Protein AF-S4PDQ7-F1 (afdb_monomer_lite)

Sequence (80 aa):
VLRIGKPLPKSWQRRLFSSSSAPPPIQGVPYTKLSVGVPKEIWQDERRVAVVPAVVSKLVKKGFSVNIEENAGVLANFPN

Structure (mmCIF, N/CA/C/O backbone):
data_AF-S4PDQ7-F1
#
_entry.id   AF-S4PDQ7-F1
#
loop_
_atom_site.group_PDB
_atom_site.id
_atom_site.type_symbol
_atom_site.label_atom_id
_atom_site.label_alt_id
_atom_site.label_comp_id
_atom_site.label_asym_id
_atom_site.label_entity_id
_atom_site.label_seq_id
_atom_site.pdbx_PDB_ins_code
_atom_site.Cartn_x
_atom_site.Cartn_y
_atom_site.Cartn_z
_atom_site.occupancy
_atom_site.B_iso_or_equiv
_atom_site.auth_seq_id
_atom_site.auth_comp_id
_atom_site.auth_asym_id
_atom_site.auth_atom_id
_atom_site.pdbx_PDB_model_num
ATOM 1 N N . VAL A 1 1 ? 16.622 13.678 76.283 1.00 45.16 1 VAL A N 1
ATOM 2 C CA . VAL A 1 1 ? 15.332 13.471 75.577 1.00 45.16 1 VAL A CA 1
ATOM 3 C C . VAL A 1 1 ? 15.123 14.618 74.590 1.00 45.16 1 VAL A C 1
ATOM 5 O O . VAL A 1 1 ? 14.641 15.673 74.977 1.00 45.16 1 VAL A O 1
ATOM 8 N N . LEU A 1 2 ? 15.574 14.453 73.341 1.00 40.88 2 LEU A N 1
ATOM 9 C CA . LEU A 1 2 ? 15.406 15.428 72.252 1.00 40.88 2 LEU A CA 1
ATOM 10 C C . LEU A 1 2 ? 14.098 15.117 71.513 1.00 40.88 2 LEU A C 1
ATOM 12 O O . LEU A 1 2 ? 13.949 14.039 70.943 1.00 40.88 2 LEU A O 1
ATOM 16 N N . ARG A 1 3 ? 13.125 16.034 71.570 1.00 48.81 3 ARG A N 1
ATOM 17 C CA . ARG A 1 3 ? 11.822 15.877 70.909 1.00 48.81 3 ARG A CA 1
ATOM 18 C C . ARG A 1 3 ? 11.920 16.297 69.444 1.00 48.81 3 ARG A C 1
ATOM 20 O O . ARG A 1 3 ? 11.989 17.481 69.128 1.00 48.81 3 ARG A O 1
ATOM 27 N N . ILE A 1 4 ? 11.916 15.291 68.580 1.00 57.06 4 ILE A N 1
ATOM 28 C CA . ILE A 1 4 ? 11.760 15.375 67.129 1.00 57.06 4 ILE A CA 1
ATOM 29 C C . ILE A 1 4 ? 10.314 15.790 66.804 1.00 57.06 4 ILE A C 1
ATOM 31 O O . ILE A 1 4 ? 9.375 15.246 67.378 1.00 57.06 4 ILE A O 1
ATOM 35 N N . GLY A 1 5 ? 10.144 16.719 65.857 1.00 60.94 5 GLY A N 1
ATOM 36 C CA . GLY A 1 5 ? 8.911 16.866 65.073 1.00 60.94 5 GLY A CA 1
ATOM 37 C C . GLY A 1 5 ? 7.860 17.847 65.602 1.00 60.94 5 GLY A C 1
ATOM 38 O O . GLY A 1 5 ? 6.864 17.443 66.193 1.00 60.94 5 GLY A O 1
ATOM 39 N N . LYS A 1 6 ? 7.999 19.139 65.277 1.00 63.19 6 LYS A N 1
ATOM 40 C CA . LYS A 1 6 ? 6.824 20.014 65.118 1.00 63.19 6 LYS A CA 1
ATOM 41 C C . LYS A 1 6 ? 6.539 20.142 63.615 1.00 63.19 6 LYS A C 1
ATOM 43 O O . LYS A 1 6 ? 7.437 20.590 62.902 1.00 63.19 6 LYS A O 1
ATOM 48 N N . PRO A 1 7 ? 5.359 19.735 63.109 1.00 65.25 7 PRO A N 1
ATOM 49 C CA . PRO A 1 7 ? 5.029 19.899 61.697 1.00 65.25 7 PRO A CA 1
ATOM 50 C C . PRO A 1 7 ? 4.918 21.390 61.353 1.00 65.25 7 PRO A C 1
ATOM 52 O O . PRO A 1 7 ? 4.451 22.193 62.164 1.00 65.25 7 PRO A O 1
ATOM 55 N N . LEU A 1 8 ? 5.385 21.755 60.157 1.00 63.94 8 LEU A N 1
ATOM 56 C CA . LEU A 1 8 ? 5.376 23.130 59.657 1.00 63.94 8 LEU A CA 1
ATOM 57 C C . LEU A 1 8 ? 3.941 23.700 59.622 1.00 63.94 8 LEU A C 1
ATOM 59 O O . LEU A 1 8 ? 2.983 22.958 59.398 1.00 63.94 8 LEU A O 1
ATOM 63 N N . PRO A 1 9 ? 3.760 25.016 59.839 1.00 67.00 9 PRO A N 1
ATOM 64 C CA . PRO A 1 9 ? 2.438 25.635 59.883 1.00 67.00 9 PRO A CA 1
ATOM 65 C C . PRO A 1 9 ? 1.690 25.489 58.549 1.00 67.00 9 PRO A C 1
ATOM 67 O O . PRO A 1 9 ? 2.264 25.641 57.472 1.00 67.00 9 PRO A O 1
ATOM 70 N N . LYS A 1 10 ? 0.368 25.264 58.608 1.00 59.66 10 LYS A N 1
ATOM 71 C CA . LYS A 1 10 ? -0.503 25.037 57.433 1.00 59.66 10 LYS A CA 1
ATOM 72 C C . LYS A 1 10 ? -0.434 26.147 56.370 1.00 59.66 10 LYS A C 1
ATOM 74 O O . LYS A 1 10 ? -0.689 25.886 55.197 1.00 59.66 10 LYS A O 1
ATOM 79 N N . SER A 1 11 ? -0.071 27.374 56.750 1.00 60.16 11 SER A N 1
ATOM 80 C CA . SER A 1 11 ? 0.150 28.499 55.828 1.00 60.16 11 SER A CA 1
ATOM 81 C C . SER A 1 11 ? 1.381 28.318 54.929 1.00 60.16 11 SER A C 1
ATOM 83 O O . SER A 1 11 ? 1.405 28.864 53.829 1.00 60.16 11 SER A O 1
ATOM 85 N N . TRP A 1 12 ? 2.358 27.514 55.357 1.00 60.78 12 TRP A N 1
ATOM 86 C CA . TRP A 1 12 ? 3.589 27.182 54.628 1.00 60.78 12 TRP A CA 1
ATOM 87 C C . TRP A 1 12 ? 3.474 25.891 53.808 1.00 60.78 12 TRP A C 1
ATOM 89 O O . TRP A 1 12 ? 4.342 25.589 53.000 1.00 60.78 12 TRP A O 1
ATOM 99 N N . GLN A 1 13 ? 2.377 25.145 53.957 1.00 59.53 13 GLN A N 1
ATOM 100 C CA . GLN A 1 13 ? 2.121 23.921 53.190 1.00 59.53 13 GLN A CA 1
ATOM 101 C C . GLN A 1 13 ? 1.551 24.192 51.786 1.00 59.53 13 GLN A C 1
ATOM 103 O O . GLN A 1 13 ? 1.423 23.273 50.985 1.00 59.53 13 GLN A O 1
ATOM 108 N N . ARG A 1 14 ? 1.169 25.438 51.467 1.00 57.09 14 ARG A N 1
ATOM 109 C CA . ARG A 1 14 ? 0.313 25.742 50.304 1.00 57.09 14 ARG A CA 1
ATOM 110 C C . ARG A 1 14 ? 1.039 26.030 48.987 1.00 57.09 14 ARG A C 1
ATOM 112 O O . ARG A 1 14 ? 0.398 26.480 48.043 1.00 57.09 14 ARG A O 1
ATOM 119 N N . ARG A 1 15 ? 2.353 25.812 48.902 1.00 59.41 15 ARG A N 1
ATOM 120 C CA . ARG A 1 15 ? 3.134 26.226 47.723 1.00 59.41 15 ARG A CA 1
ATOM 121 C C . ARG A 1 15 ? 4.229 25.244 47.300 1.00 59.41 15 ARG A C 1
ATOM 123 O O . ARG A 1 15 ? 5.297 25.682 46.902 1.00 59.41 15 ARG A O 1
ATOM 130 N N . LEU A 1 16 ? 3.988 23.934 47.399 1.00 56.09 16 LEU A N 1
ATOM 131 C CA . LEU A 1 16 ? 5.021 22.952 47.038 1.00 56.09 16 LEU A CA 1
ATOM 132 C C . LEU A 1 16 ? 4.670 21.913 45.980 1.00 56.09 16 LEU A C 1
ATOM 134 O O . LEU A 1 16 ? 5.579 21.194 45.599 1.00 56.09 16 LEU A O 1
ATOM 138 N N . PHE A 1 17 ? 3.459 21.847 45.419 1.00 60.59 17 PHE A N 1
ATOM 139 C CA . PHE A 1 17 ? 3.203 20.876 44.347 1.00 60.59 17 PHE A CA 1
ATOM 140 C C . PHE A 1 17 ? 2.193 21.402 43.330 1.00 60.59 17 PHE A C 1
ATOM 142 O O . PHE A 1 17 ? 0.986 21.307 43.521 1.00 60.59 17 PHE A O 1
ATOM 149 N N . SER A 1 18 ? 2.698 21.952 42.228 1.00 61.44 18 SER A N 1
ATOM 150 C CA . SER A 1 18 ? 1.967 21.958 40.961 1.00 61.44 18 SER A CA 1
ATOM 151 C C . SER A 1 18 ? 2.968 21.772 39.828 1.00 61.44 18 SER A C 1
ATOM 153 O O . SER A 1 18 ? 3.376 22.714 39.157 1.00 61.44 18 SER A O 1
ATOM 155 N N . SER A 1 19 ? 3.422 20.532 39.667 1.00 66.69 19 SER A N 1
ATOM 156 C CA . SER A 1 19 ? 4.115 20.076 38.466 1.00 66.69 19 SER A CA 1
ATOM 157 C C . SER A 1 19 ? 3.236 19.032 37.784 1.00 66.69 19 SER A C 1
ATOM 159 O O . SER A 1 19 ? 3.477 17.833 37.887 1.00 66.69 19 SER A O 1
ATOM 161 N N . SER A 1 20 ? 2.178 19.476 37.111 1.00 65.75 20 SER A N 1
ATOM 162 C CA . SER A 1 20 ? 1.520 18.636 36.109 1.00 65.75 20 SER A CA 1
ATOM 163 C C . SER A 1 20 ? 1.782 19.236 34.736 1.00 65.75 20 SER A C 1
ATOM 165 O O . SER A 1 20 ? 0.896 19.801 34.106 1.00 65.75 20 SER A O 1
ATOM 167 N N . SER A 1 21 ? 3.034 19.141 34.286 1.00 67.50 21 SER A N 1
ATOM 168 C CA . SER A 1 21 ? 3.455 19.477 32.922 1.00 67.50 21 SER A CA 1
ATOM 169 C C . SER A 1 21 ? 3.218 18.295 31.975 1.00 67.50 21 SER A C 1
ATOM 171 O O . SER A 1 21 ? 4.111 17.910 31.220 1.00 67.50 21 SER A O 1
ATOM 173 N N . ALA A 1 22 ? 2.048 17.657 32.055 1.00 73.75 22 ALA A N 1
ATOM 174 C CA . ALA A 1 22 ? 1.675 16.661 31.062 1.00 73.75 22 ALA A CA 1
ATOM 175 C C . ALA A 1 22 ? 1.335 17.413 29.763 1.00 73.75 22 ALA A C 1
ATOM 177 O O . ALA A 1 22 ? 0.475 18.300 29.802 1.00 73.75 22 ALA A O 1
ATOM 178 N N . PRO A 1 23 ? 2.004 17.127 28.630 1.00 77.56 23 PRO A N 1
ATOM 179 C CA . PRO A 1 23 ? 1.600 17.708 27.360 1.00 77.56 23 PRO A CA 1
ATOM 180 C C . PRO A 1 23 ? 0.145 17.305 27.069 1.00 77.56 23 PRO A C 1
ATOM 182 O O . PRO A 1 23 ? -0.262 16.192 27.422 1.00 77.56 23 PRO A O 1
ATOM 185 N N . PRO A 1 24 ? -0.662 18.196 26.467 1.00 79.25 24 PRO A N 1
ATOM 186 C CA . PRO A 1 24 ? -2.040 17.874 26.128 1.00 79.25 24 PRO A CA 1
ATOM 187 C C . PRO A 1 24 ? -2.077 16.631 25.224 1.00 79.25 24 PRO A C 1
ATOM 189 O O . PRO A 1 24 ? -1.177 16.454 24.395 1.00 79.25 24 PRO A O 1
ATOM 192 N N . PRO A 1 25 ? -3.096 15.763 25.354 1.00 80.12 25 PRO A N 1
ATOM 193 C CA . PRO A 1 25 ? -3.227 14.607 24.480 1.00 80.12 25 PRO A CA 1
ATOM 194 C C . PRO A 1 25 ? -3.346 15.089 23.031 1.00 80.12 25 PRO A C 1
ATOM 196 O O . PRO A 1 25 ? -4.269 15.827 22.680 1.00 80.12 25 PRO A O 1
ATOM 199 N N . ILE A 1 26 ? -2.386 14.694 22.195 1.00 80.44 26 ILE A N 1
ATOM 200 C CA . ILE A 1 26 ? -2.371 15.028 20.771 1.00 80.44 26 ILE A CA 1
ATOM 201 C C . ILE A 1 26 ? -3.524 14.258 20.127 1.00 80.44 26 ILE A C 1
ATOM 203 O O . ILE A 1 26 ? -3.472 13.036 19.989 1.00 80.44 26 ILE A O 1
ATOM 207 N N . GLN A 1 27 ? -4.594 14.967 19.776 1.00 83.25 27 GLN A N 1
ATOM 208 C CA . GLN A 1 27 ? -5.738 14.377 19.089 1.00 83.25 27 GLN A CA 1
ATOM 209 C C . GLN A 1 27 ? -5.309 14.004 17.665 1.00 83.25 27 GLN A C 1
ATOM 211 O O . GLN A 1 27 ? -5.003 14.872 16.849 1.00 83.25 27 GL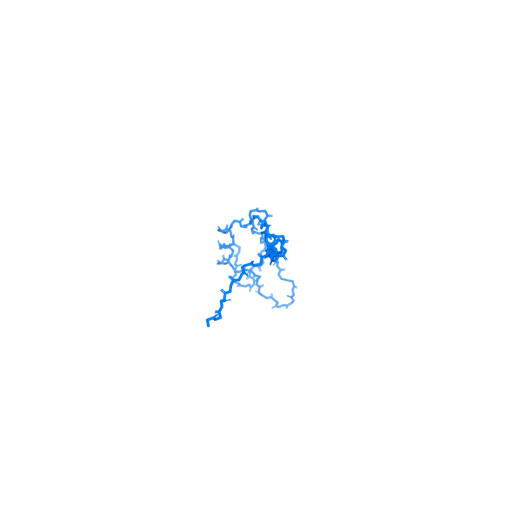N A O 1
ATOM 216 N N . GLY A 1 28 ? -5.230 12.702 17.385 1.00 86.50 28 GLY A N 1
ATOM 217 C CA . GLY A 1 28 ? -4.873 12.194 16.062 1.00 86.50 28 GLY A CA 1
ATOM 218 C C . GLY A 1 28 ? -5.995 12.402 15.042 1.00 86.50 28 GLY A C 1
ATOM 219 O O . GLY A 1 28 ? -7.177 12.332 15.374 1.00 86.50 28 GLY A O 1
ATOM 220 N N . VAL A 1 29 ? -5.624 12.619 13.779 1.00 8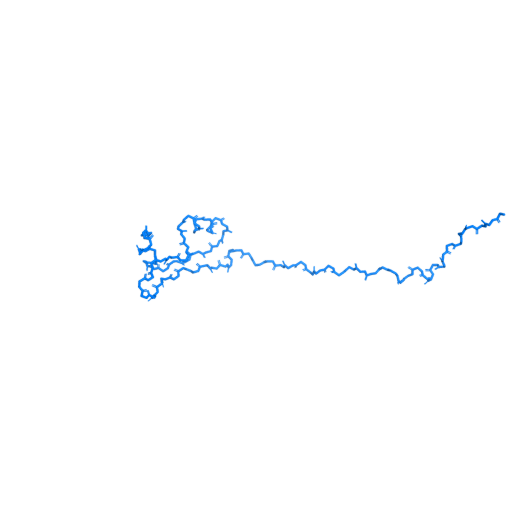8.44 29 VAL A N 1
ATOM 221 C CA . VAL A 1 29 ? -6.576 12.619 12.658 1.00 88.44 29 VAL A CA 1
ATOM 222 C C . VAL A 1 29 ? -6.942 11.165 12.326 1.00 88.44 29 VAL A C 1
ATOM 224 O O . VAL A 1 29 ? -6.035 10.337 12.201 1.00 88.44 29 VAL A O 1
ATOM 227 N N . PRO A 1 30 ? -8.234 10.818 12.169 1.00 91.12 30 PRO A N 1
ATOM 228 C CA . PRO A 1 30 ? -8.631 9.465 11.794 1.00 91.12 30 PRO A CA 1
ATOM 229 C C . PRO A 1 30 ? -8.117 9.108 10.393 1.00 91.12 30 PRO A C 1
ATOM 231 O O . PRO A 1 30 ? -8.166 9.928 9.474 1.00 91.12 30 PRO A O 1
ATOM 234 N N . TYR A 1 31 ? -7.669 7.863 10.212 1.00 90.81 31 TYR A N 1
ATOM 235 C CA . TYR A 1 31 ? -7.078 7.387 8.953 1.00 90.81 31 TYR A CA 1
ATOM 236 C C . TYR A 1 31 ? -8.025 7.464 7.753 1.00 90.81 31 TYR A C 1
ATOM 238 O O . TYR A 1 31 ? -7.569 7.671 6.635 1.00 90.81 31 TYR A O 1
ATOM 246 N N . THR A 1 32 ? -9.335 7.413 7.993 1.00 91.25 32 THR A N 1
ATOM 247 C CA . THR A 1 32 ? -10.377 7.572 6.968 1.00 91.25 32 THR A CA 1
ATOM 248 C C . THR A 1 32 ? -10.359 8.932 6.278 1.00 91.25 32 THR A C 1
ATOM 250 O O . THR A 1 32 ? -10.865 9.053 5.166 1.00 91.25 32 THR A O 1
ATOM 253 N N . LYS A 1 33 ? -9.776 9.961 6.907 1.00 92.44 33 LYS A N 1
ATOM 254 C CA . LYS A 1 33 ? -9.627 11.298 6.314 1.00 92.44 33 LYS A CA 1
ATOM 255 C C . LYS A 1 33 ? -8.303 11.471 5.558 1.00 92.44 33 LYS A C 1
ATOM 257 O O . LYS A 1 33 ? -8.065 12.531 4.988 1.00 92.44 33 LYS A O 1
ATOM 262 N N . LEU A 1 34 ? -7.434 10.460 5.570 1.00 94.06 34 LEU A N 1
ATOM 263 C CA . LEU A 1 34 ? -6.113 10.508 4.952 1.00 94.06 34 LEU A CA 1
ATOM 264 C C . LEU A 1 34 ? -6.081 9.650 3.683 1.00 94.06 34 LEU A C 1
ATOM 266 O O . LEU A 1 34 ? -6.499 8.490 3.676 1.00 94.06 34 LEU A O 1
ATOM 270 N N . SER A 1 35 ? -5.529 10.223 2.616 1.00 94.31 35 SER A N 1
ATOM 271 C CA . SER A 1 35 ? -5.285 9.541 1.348 1.00 94.31 35 SER A CA 1
ATOM 272 C C . SER A 1 35 ? -3.790 9.377 1.095 1.00 94.31 35 SER A C 1
ATOM 274 O O . SER A 1 35 ? -3.022 10.319 1.286 1.00 94.31 35 SER A O 1
ATOM 276 N N . VAL A 1 36 ? -3.388 8.203 0.622 1.00 94.56 36 VAL A N 1
ATOM 277 C CA . VAL A 1 36 ? -2.016 7.874 0.231 1.00 94.56 36 VAL A CA 1
ATOM 278 C C . VAL A 1 36 ? -1.971 7.728 -1.286 1.00 94.56 36 VAL A C 1
ATOM 280 O O . VAL A 1 36 ? -2.702 6.915 -1.844 1.00 94.56 36 VAL A O 1
ATOM 283 N N . GLY A 1 37 ? -1.128 8.519 -1.946 1.00 95.44 37 GLY A N 1
ATOM 284 C CA . GLY A 1 37 ? -0.882 8.435 -3.385 1.00 95.44 37 GLY A CA 1
ATOM 285 C C . GLY A 1 37 ? 0.387 7.642 -3.695 1.00 95.44 37 GLY A C 1
ATOM 286 O O . GLY A 1 37 ? 1.390 7.808 -3.004 1.00 95.44 37 GLY A O 1
ATOM 287 N N . VAL A 1 38 ? 0.351 6.810 -4.735 1.00 95.25 38 VAL A N 1
ATOM 288 C CA . VAL A 1 38 ? 1.513 6.087 -5.274 1.00 95.25 38 VAL A CA 1
ATOM 289 C C . VAL A 1 38 ? 1.699 6.504 -6.740 1.00 95.25 38 VAL A C 1
ATOM 291 O O . VAL A 1 38 ? 1.034 5.931 -7.605 1.00 95.25 38 VAL A O 1
ATOM 294 N N . PRO A 1 39 ? 2.529 7.527 -7.023 1.00 94.56 39 PRO A N 1
ATOM 295 C CA . PRO A 1 39 ? 2.812 7.966 -8.386 1.00 94.56 39 PRO A CA 1
ATOM 296 C C . PRO A 1 39 ? 3.769 7.007 -9.099 1.00 94.56 39 PRO A C 1
ATOM 298 O O . PRO A 1 39 ? 4.473 6.211 -8.465 1.00 94.56 39 PRO A O 1
ATOM 301 N N . LYS A 1 40 ? 3.812 7.111 -10.424 1.00 93.12 40 LYS A N 1
ATOM 302 C CA . LYS A 1 40 ? 4.801 6.431 -11.254 1.00 93.12 40 LYS A CA 1
ATOM 303 C C . LYS A 1 40 ? 6.144 7.162 -11.182 1.00 93.12 40 LYS A C 1
ATOM 305 O O . LYS A 1 40 ? 6.209 8.386 -11.273 1.00 93.12 40 LYS A O 1
ATOM 310 N N . GLU A 1 41 ? 7.226 6.400 -11.073 1.00 93.62 41 GLU A N 1
ATOM 311 C CA . GLU A 1 41 ? 8.578 6.952 -11.156 1.00 93.62 41 GLU A CA 1
ATOM 312 C C . GLU A 1 41 ? 8.912 7.375 -12.594 1.00 93.62 41 GLU A C 1
ATOM 314 O O . GLU A 1 41 ? 8.648 6.648 -13.555 1.00 93.62 41 GLU A O 1
ATOM 319 N N . ILE A 1 42 ? 9.499 8.565 -12.740 1.00 93.56 42 ILE A N 1
ATOM 320 C CA . ILE A 1 42 ? 9.817 9.176 -14.047 1.00 93.56 42 ILE A CA 1
ATOM 321 C C . ILE A 1 42 ? 11.314 9.179 -14.371 1.00 93.56 42 ILE A C 1
ATOM 323 O O . ILE A 1 42 ? 11.709 9.576 -15.468 1.00 93.56 42 ILE A O 1
ATOM 327 N N . TRP A 1 43 ? 12.159 8.792 -13.415 1.00 94.00 43 TRP A N 1
ATOM 328 C CA . TRP A 1 43 ? 13.606 8.811 -13.596 1.00 94.00 43 TRP A CA 1
ATOM 329 C C . TRP A 1 43 ? 14.064 7.699 -14.550 1.00 94.00 43 TRP A C 1
ATOM 331 O O . TRP A 1 43 ? 13.477 6.618 -14.600 1.00 94.00 43 TRP A O 1
ATOM 341 N N . GLN A 1 44 ? 15.126 7.963 -15.311 1.00 92.25 44 GLN A N 1
ATOM 342 C CA . GLN A 1 44 ? 15.671 7.007 -16.277 1.00 92.25 44 GLN A CA 1
ATOM 343 C C . GLN A 1 44 ? 16.148 5.734 -15.567 1.00 92.25 44 GLN A C 1
ATOM 345 O O . GLN A 1 44 ? 16.824 5.811 -14.543 1.00 92.25 44 GLN A O 1
ATOM 350 N N . ASP A 1 45 ? 15.776 4.573 -16.111 1.00 90.06 45 ASP A N 1
ATOM 351 C CA . ASP A 1 45 ? 16.090 3.239 -15.577 1.00 90.06 45 ASP A CA 1
ATOM 352 C C . ASP A 1 45 ? 15.616 2.962 -14.131 1.00 90.06 45 ASP A C 1
ATOM 354 O O . ASP A 1 45 ? 15.961 1.925 -13.550 1.00 90.06 45 ASP A O 1
ATOM 358 N N . GLU A 1 46 ? 14.776 3.828 -13.549 1.00 91.69 46 GLU A N 1
ATOM 359 C CA . GLU A 1 46 ? 14.120 3.568 -12.268 1.00 91.69 46 GLU A CA 1
ATOM 360 C C . GLU A 1 46 ? 12.951 2.600 -12.472 1.00 91.69 46 GLU A C 1
ATOM 362 O O . GLU A 1 46 ? 12.089 2.775 -13.333 1.00 91.69 46 GLU A O 1
ATOM 367 N N . ARG A 1 47 ? 12.948 1.528 -11.681 1.00 93.44 47 ARG A N 1
ATOM 368 C CA . ARG A 1 47 ? 11.994 0.416 -11.815 1.00 93.44 47 ARG A CA 1
ATOM 369 C C . ARG A 1 47 ? 11.304 0.078 -10.506 1.00 93.44 47 ARG A C 1
ATOM 371 O O . ARG A 1 47 ? 10.519 -0.862 -10.464 1.00 93.44 47 ARG A O 1
ATOM 378 N N . ARG A 1 48 ? 11.629 0.777 -9.419 1.00 95.19 48 ARG A N 1
ATOM 379 C CA . ARG A 1 48 ? 10.983 0.577 -8.122 1.00 95.19 48 ARG A CA 1
ATOM 380 C C . ARG A 1 48 ? 9.602 1.233 -8.120 1.00 95.19 48 ARG A C 1
ATOM 382 O O . ARG A 1 48 ? 9.300 2.103 -8.925 1.00 95.19 48 ARG A O 1
ATOM 389 N N . VAL A 1 49 ? 8.776 0.809 -7.172 1.00 94.44 49 VAL A N 1
ATOM 390 C CA . VAL A 1 49 ? 7.491 1.433 -6.845 1.00 94.44 49 VAL A CA 1
ATOM 391 C C . VAL A 1 49 ? 7.476 1.722 -5.347 1.00 94.44 49 VAL A C 1
ATOM 393 O O . VAL A 1 49 ? 7.993 0.922 -4.561 1.00 94.44 49 VAL A O 1
ATOM 396 N N . ALA A 1 50 ? 6.901 2.853 -4.932 1.00 94.38 50 ALA A N 1
ATOM 397 C CA . ALA A 1 50 ? 6.946 3.291 -3.534 1.00 94.38 50 ALA A CA 1
ATOM 398 C C . ALA A 1 50 ? 6.297 2.289 -2.558 1.00 94.38 50 ALA A C 1
ATOM 400 O O . ALA A 1 50 ? 6.731 2.158 -1.411 1.00 94.38 50 ALA A O 1
ATOM 401 N N . VAL A 1 51 ? 5.254 1.575 -2.999 1.00 93.69 51 VAL A N 1
ATOM 402 C CA . VAL A 1 51 ? 4.500 0.625 -2.172 1.00 93.69 51 VAL A CA 1
ATOM 403 C C . VAL A 1 51 ? 4.189 -0.644 -2.966 1.00 93.69 51 VAL A C 1
ATOM 405 O O . VAL A 1 51 ? 3.647 -0.588 -4.063 1.00 93.69 51 VAL A O 1
ATOM 408 N N . VAL A 1 52 ? 4.486 -1.804 -2.375 1.00 93.75 52 VAL A N 1
ATOM 409 C CA . VAL A 1 52 ? 4.174 -3.133 -2.934 1.00 93.75 52 VAL A CA 1
ATOM 410 C C . VAL A 1 52 ? 2.719 -3.518 -2.603 1.00 93.75 52 VAL A C 1
ATOM 412 O O . VAL A 1 52 ? 2.257 -3.194 -1.501 1.00 93.75 52 VAL A O 1
ATOM 415 N N . PRO A 1 53 ? 1.993 -4.274 -3.456 1.00 93.00 53 PRO A N 1
ATOM 416 C CA . PRO A 1 53 ? 0.586 -4.646 -3.219 1.00 93.00 53 PRO A CA 1
ATOM 417 C C . PRO A 1 53 ? 0.285 -5.277 -1.843 1.00 93.00 53 PRO A C 1
ATOM 419 O O . PRO A 1 53 ? -0.765 -5.036 -1.236 1.00 93.00 53 PRO A O 1
ATOM 422 N N . ALA A 1 54 ? 1.239 -6.028 -1.282 1.00 94.06 54 ALA A N 1
ATOM 423 C CA . ALA A 1 54 ? 1.132 -6.604 0.061 1.00 94.06 54 ALA A CA 1
ATOM 424 C C . ALA A 1 54 ? 1.022 -5.543 1.176 1.00 94.06 54 ALA A C 1
ATOM 426 O O . ALA A 1 54 ? 0.391 -5.783 2.209 1.00 94.06 54 ALA A O 1
ATOM 427 N N . VAL A 1 55 ? 1.633 -4.370 0.990 1.00 94.75 55 VAL A N 1
ATOM 428 C CA . VAL A 1 55 ? 1.558 -3.239 1.926 1.00 94.75 55 VAL A CA 1
ATOM 429 C C . VAL A 1 55 ? 0.300 -2.412 1.669 1.00 94.75 55 VAL A C 1
ATOM 431 O O . VAL A 1 55 ? -0.364 -2.040 2.636 1.00 94.75 55 VAL A O 1
ATOM 434 N N . VAL A 1 56 ? -0.100 -2.221 0.405 1.00 95.00 56 VAL A N 1
ATOM 435 C CA . VAL A 1 56 ? -1.375 -1.567 0.039 1.00 95.00 56 VAL A CA 1
ATOM 436 C C . VAL A 1 56 ? -2.549 -2.234 0.756 1.00 95.00 56 VAL A C 1
ATOM 438 O O . VAL A 1 56 ? -3.326 -1.567 1.437 1.00 95.00 56 VAL A O 1
ATOM 441 N N . SER A 1 57 ? -2.600 -3.568 0.732 1.00 94.69 57 SER A N 1
ATOM 442 C CA . SER A 1 57 ? -3.630 -4.353 1.427 1.00 94.69 57 SER A CA 1
ATOM 443 C C . SER A 1 57 ? -3.692 -4.072 2.936 1.00 94.69 57 SER A C 1
ATOM 445 O O . SER A 1 57 ? -4.760 -4.118 3.544 1.00 94.69 57 SER A O 1
ATOM 447 N N . LYS A 1 58 ? -2.550 -3.780 3.571 1.00 95.69 58 LYS A N 1
ATOM 448 C CA . LYS A 1 58 ? -2.483 -3.443 5.002 1.00 95.69 58 LYS A CA 1
ATOM 449 C C . LYS A 1 58 ? -2.945 -2.011 5.266 1.00 95.69 58 LYS A C 1
ATOM 451 O O . LYS A 1 58 ? -3.571 -1.769 6.293 1.00 95.69 58 LYS A O 1
ATOM 456 N N . LEU A 1 59 ? -2.643 -1.078 4.366 1.00 94.56 59 LEU A N 1
ATOM 457 C CA . LEU A 1 59 ? -3.064 0.321 4.478 1.00 94.56 59 LEU A CA 1
ATOM 458 C C . LEU A 1 59 ? -4.580 0.458 4.319 1.00 94.56 59 LEU A C 1
ATOM 460 O O . LEU A 1 59 ? -5.221 1.091 5.155 1.00 94.56 59 LEU A O 1
ATOM 464 N N . VAL A 1 60 ? -5.165 -0.235 3.341 1.00 94.19 60 VAL A N 1
ATOM 465 C CA . VAL A 1 60 ? -6.623 -0.270 3.154 1.00 94.19 60 VAL A CA 1
ATOM 466 C C . VAL A 1 60 ? -7.317 -0.853 4.389 1.00 94.19 60 VAL A C 1
ATOM 468 O O . VAL A 1 60 ? -8.262 -0.263 4.902 1.00 94.19 60 VAL A O 1
ATOM 471 N N . LYS A 1 61 ? -6.796 -1.952 4.957 1.00 94.69 61 LYS A N 1
ATOM 472 C CA . LYS A 1 61 ? -7.327 -2.541 6.205 1.00 94.69 61 LYS A CA 1
ATOM 473 C C . LYS A 1 61 ? -7.261 -1.599 7.409 1.00 94.69 61 LYS A C 1
ATOM 475 O O . LYS A 1 61 ? -8.104 -1.690 8.294 1.00 94.69 61 LYS A O 1
ATOM 480 N N . LYS A 1 62 ? -6.268 -0.708 7.459 1.00 92.19 62 LYS A N 1
ATOM 481 C CA . LYS A 1 62 ? -6.160 0.332 8.495 1.00 92.19 62 LYS A CA 1
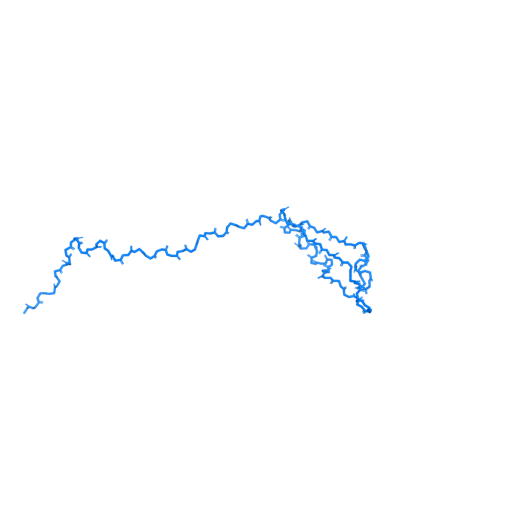ATOM 482 C C . LYS A 1 62 ? -7.130 1.502 8.274 1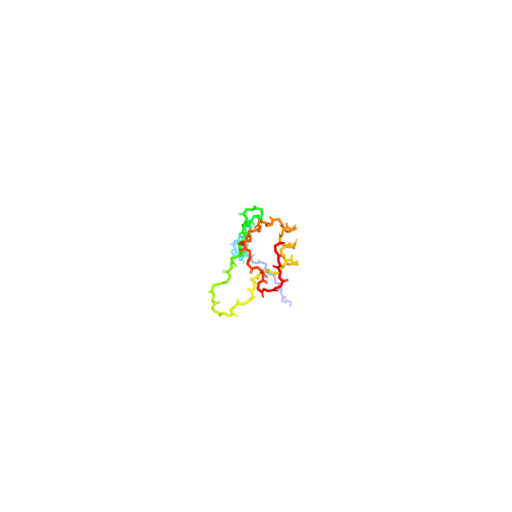.00 92.19 62 LYS A C 1
ATOM 484 O O . LYS A 1 62 ? -7.235 2.353 9.152 1.00 92.19 62 LYS A O 1
ATOM 489 N N . GLY A 1 63 ? -7.832 1.540 7.140 1.00 93.56 63 GLY A N 1
ATOM 490 C CA . GLY A 1 63 ? -8.827 2.560 6.813 1.00 93.56 63 GLY A CA 1
ATOM 491 C C . GLY A 1 63 ? -8.286 3.745 6.014 1.00 93.56 63 GLY A C 1
ATOM 492 O O . GLY A 1 63 ? -8.953 4.772 5.974 1.00 93.56 63 GLY A O 1
ATOM 493 N N . PHE A 1 64 ? -7.103 3.631 5.400 1.00 94.81 64 PHE A N 1
ATOM 494 C CA . PHE A 1 64 ? -6.591 4.654 4.483 1.00 94.81 64 PHE A CA 1
ATOM 495 C C . PHE A 1 64 ? -7.204 4.507 3.087 1.00 94.81 64 PHE A C 1
ATOM 497 O O . PHE A 1 64 ? -7.382 3.388 2.602 1.00 94.81 64 PHE A O 1
ATOM 504 N N . SER A 1 65 ? -7.428 5.632 2.405 1.00 94.75 65 SER A N 1
ATOM 505 C CA . SER A 1 65 ? -7.695 5.634 0.962 1.00 94.75 65 SER A CA 1
ATOM 506 C C . SER A 1 65 ? -6.367 5.555 0.212 1.00 94.75 65 SER A C 1
ATOM 508 O O . SER A 1 65 ? -5.513 6.414 0.417 1.00 94.75 65 SER A O 1
ATOM 510 N N . VAL A 1 66 ? -6.166 4.554 -0.645 1.00 94.81 66 VAL A N 1
ATOM 511 C CA . VAL A 1 66 ? -4.925 4.407 -1.425 1.00 94.81 66 VAL A CA 1
ATOM 512 C C . VAL A 1 66 ? -5.230 4.601 -2.904 1.00 94.81 66 VAL A C 1
ATOM 514 O O . VAL A 1 66 ? -6.034 3.861 -3.463 1.00 94.81 66 VAL A O 1
ATOM 517 N N . ASN A 1 67 ? -4.571 5.578 -3.521 1.00 94.88 67 ASN A N 1
ATOM 518 C CA . ASN A 1 67 ? -4.709 5.916 -4.934 1.00 94.88 67 ASN A CA 1
ATOM 519 C C . ASN A 1 67 ? -3.382 5.614 -5.635 1.00 94.88 67 ASN A C 1
ATOM 521 O O . ASN A 1 67 ? -2.337 6.100 -5.206 1.00 94.88 67 ASN A O 1
ATOM 525 N N . ILE A 1 68 ? -3.414 4.812 -6.694 1.00 94.69 68 ILE A N 1
ATOM 526 C CA . ILE A 1 68 ? -2.220 4.363 -7.417 1.00 94.69 68 ILE A CA 1
ATOM 527 C C . ILE A 1 68 ? -2.331 4.876 -8.849 1.00 94.69 68 ILE A C 1
ATOM 529 O O . ILE A 1 68 ? -3.392 4.760 -9.461 1.00 94.69 68 ILE A O 1
ATOM 533 N N . GLU A 1 69 ? -1.261 5.476 -9.360 1.00 94.25 69 GLU A N 1
ATOM 534 C CA . GLU A 1 69 ? -1.186 5.880 -10.761 1.00 94.25 69 GLU A CA 1
ATOM 535 C C . GLU A 1 69 ? -1.115 4.649 -11.671 1.00 94.25 69 GLU A C 1
ATOM 537 O O . GLU A 1 69 ? -0.482 3.640 -11.343 1.00 94.25 69 GLU A O 1
ATOM 542 N N . GLU A 1 70 ? -1.763 4.729 -12.830 1.00 93.19 70 GLU A N 1
ATOM 543 C CA . GLU A 1 70 ? -1.784 3.631 -13.784 1.00 93.19 70 GLU A CA 1
ATOM 544 C C . GLU A 1 70 ? -0.360 3.240 -14.200 1.00 93.19 70 GLU A C 1
ATOM 546 O O . GLU A 1 70 ? 0.458 4.078 -14.586 1.00 93.19 70 GLU A O 1
ATOM 551 N N . ASN A 1 71 ? -0.064 1.941 -14.154 1.00 91.38 71 ASN A N 1
ATOM 552 C CA . ASN A 1 71 ? 1.225 1.383 -14.559 1.00 91.38 71 ASN A CA 1
ATOM 553 C C . ASN A 1 71 ? 2.418 1.769 -13.659 1.00 91.38 71 ASN A C 1
ATOM 555 O O . ASN A 1 71 ? 3.566 1.529 -14.045 1.00 91.38 71 ASN A O 1
ATOM 559 N N . ALA A 1 72 ? 2.183 2.296 -12.450 1.00 92.44 72 ALA A N 1
ATOM 560 C CA . ALA A 1 72 ? 3.250 2.627 -11.498 1.00 92.44 72 ALA A CA 1
ATOM 561 C C . ALA A 1 72 ? 4.103 1.409 -11.082 1.00 92.44 72 ALA A C 1
ATOM 563 O O . ALA A 1 72 ? 5.296 1.543 -10.824 1.00 92.44 72 ALA A O 1
ATOM 564 N N . GLY A 1 73 ? 3.508 0.212 -11.033 1.00 91.75 73 GLY A N 1
ATOM 565 C CA . GLY A 1 73 ? 4.179 -1.026 -10.618 1.00 91.75 73 GLY A CA 1
ATOM 566 C C . GLY A 1 73 ? 4.704 -1.910 -11.754 1.00 91.75 73 GLY A C 1
ATOM 567 O O . GLY A 1 73 ? 5.392 -2.894 -11.481 1.00 91.75 73 GLY A O 1
ATOM 568 N N . VAL A 1 74 ? 4.418 -1.591 -13.021 1.00 92.69 74 VAL A N 1
ATOM 569 C CA . VAL A 1 74 ? 4.662 -2.509 -14.153 1.00 92.69 74 VAL A CA 1
ATOM 570 C C . VAL A 1 74 ? 6.146 -2.845 -14.305 1.00 92.69 74 VAL A C 1
ATOM 572 O O . VAL A 1 74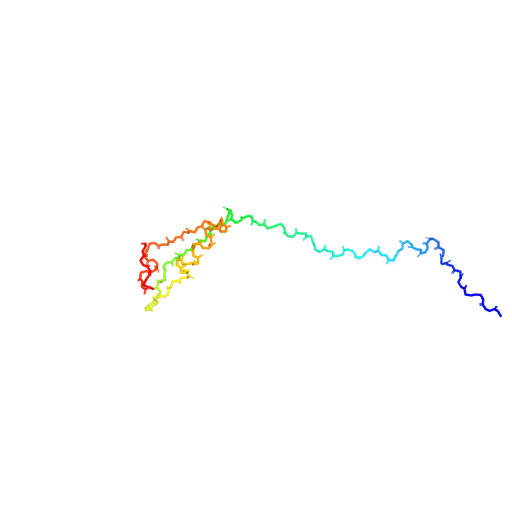 ? 6.506 -4.009 -14.459 1.00 92.69 74 VAL A O 1
ATOM 575 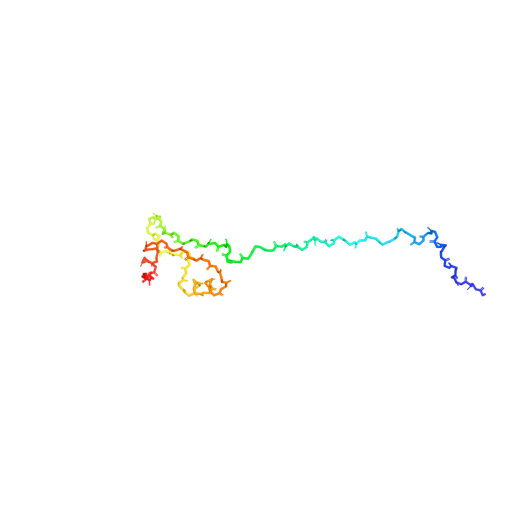N N . LEU A 1 75 ? 7.022 -1.846 -14.173 1.00 90.75 75 LEU A N 1
ATOM 576 C CA . LEU A 1 75 ? 8.477 -2.032 -14.232 1.00 90.75 75 LEU A CA 1
ATOM 577 C C . LEU A 1 75 ? 9.041 -2.788 -13.015 1.00 90.75 75 LEU A C 1
ATOM 579 O O . LEU A 1 75 ? 10.124 -3.366 -13.097 1.00 90.75 75 LEU A O 1
ATOM 583 N N . ALA A 1 76 ? 8.286 -2.815 -11.914 1.00 91.06 76 ALA A N 1
ATOM 584 C CA . ALA A 1 76 ? 8.604 -3.523 -10.678 1.00 91.06 76 ALA A CA 1
ATOM 585 C C . ALA A 1 76 ? 8.048 -4.964 -10.647 1.00 91.06 76 ALA A C 1
ATOM 587 O O . ALA A 1 76 ? 8.091 -5.598 -9.594 1.00 91.06 76 ALA A O 1
ATOM 588 N N . ASN A 1 77 ? 7.525 -5.485 -11.769 1.00 91.94 77 ASN A N 1
ATOM 589 C CA . ASN A 1 77 ? 6.801 -6.764 -11.879 1.00 91.94 77 ASN A CA 1
ATOM 590 C C . ASN A 1 77 ? 5.470 -6.824 -11.105 1.00 91.94 77 ASN A C 1
ATOM 592 O O . ASN A 1 77 ? 5.001 -7.907 -10.750 1.00 91.94 77 ASN A O 1
ATOM 596 N N . PHE A 1 78 ? 4.841 -5.674 -10.867 1.00 91.38 78 PHE A N 1
ATOM 597 C CA . PHE A 1 78 ? 3.512 -5.577 -10.265 1.00 91.38 78 PHE A CA 1
ATOM 598 C C . PHE A 1 78 ? 2.543 -4.934 -11.269 1.00 91.38 78 PHE A C 1
ATOM 600 O O . PHE A 1 78 ? 2.408 -3.709 -11.282 1.00 91.38 78 PHE A O 1
ATOM 607 N N . PRO A 1 79 ? 1.904 -5.729 -12.149 1.00 88.19 79 PRO A N 1
ATOM 608 C CA . PRO A 1 79 ? 0.838 -5.221 -13.010 1.00 88.19 79 PRO A CA 1
ATOM 609 C C . PRO A 1 79 ? -0.380 -4.783 -12.176 1.00 88.19 79 PRO A C 1
ATOM 611 O O . PRO A 1 79 ? -0.481 -5.139 -10.999 1.00 88.19 79 PRO A O 1
ATOM 614 N N . ASN A 1 80 ? -1.266 -3.990 -12.791 1.00 83.06 80 ASN A N 1
ATOM 615 C CA . ASN A 1 80 ? -2.467 -3.432 -12.152 1.00 83.06 80 ASN A CA 1
ATOM 616 C C . ASN A 1 80 ? -3.442 -4.511 -11.658 1.00 83.06 80 ASN A C 1
ATOM 618 O O . ASN A 1 80 ? -3.609 -5.528 -12.371 1.00 83.06 80 ASN A O 1
#

Secondary structure (DSSP, 8-state):
-----PPPPTTTSTTS-----PPPP--PPPGGG-EEEEPPP-STT----SS-HHHHHHHHHTT-EEEE-TTTTGGGT---

Radius of gyration: 29.7 Å; chains: 1; bounding box: 26×35×92 Å

pLDDT: mean 83.07, std 15.14, range [40.88, 95.69]

Organism: NCBI:txid116150

Foldseek 3Di:
DDDDDDDDDPVVVPPDDDPPPDPPPDDDDQQLVAEAEWEADDDPPDQDTPDDVVVVVVSVVSNHHYHYDQCSNVSVVDHD

InterPro domains:
  IPR007886 Alanine dehydrogenase/pyridine nucleotide transhydrogenase, N-terminal [PF05222] (37-80)